Protein AF-A0A2H0UA75-F1 (afdb_monomer)

Nearest PDB structures (foldseek):
  3dfz-assembly1_B  TM=5.495E-01  e=1.825E+00  Priestia megaterium
  5fsh-assembly1_B  TM=3.528E-01  e=1.825E+00  Thermus thermophilus HB8
  8jbb-assembly1_B  TM=3.547E-01  e=3.127E+00  Thermus thermophilus HB8
  5c1t-assembly1_A  TM=3.596E-01  e=4.092E+00  Entamoeba histolytica
  8jbc-assembly1_A  TM=3.569E-01  e=4.682E+00  Thermus thermophilus HB8

pLDDT: mean 94.34, std 4.46, range [77.38, 98.69]

Radius of gyration: 18.8 Å; Cα conta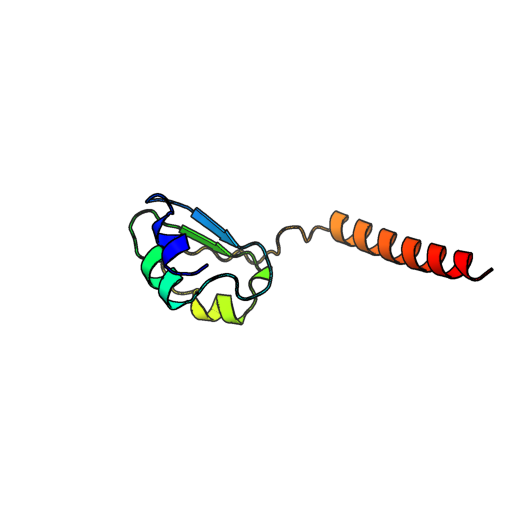cts (8 Å, |Δi|>4): 101; chains: 1; bounding box: 47×22×47 Å

Secondary structure (DSSP, 8-state):
--HHHHTTSPTT-EEEE-SSS--S-HHHHHHHHTSTT-EEEE-GGG-HHHHHHHTTSTTEE--SS-TT--HHHHHHHHHHHHHHHHHHHHTT-

Structure (mmCIF, N/CA/C/O backbone):
data_AF-A0A2H0UA75-F1
#
_entry.id   AF-A0A2H0UA75-F1
#
loop_
_atom_site.group_PDB
_atom_site.id
_atom_site.type_symbol
_atom_site.label_atom_id
_atom_site.label_alt_id
_atom_site.label_comp_id
_atom_site.label_asym_id
_atom_site.label_entity_id
_atom_site.label_seq_id
_atom_site.pdbx_PDB_ins_code
_atom_site.Cartn_x
_atom_site.Cartn_y
_atom_site.Cartn_z
_atom_site.occupancy
_atom_site.B_iso_or_equiv
_atom_site.auth_seq_id
_atom_site.auth_comp_id
_atom_site.auth_asym_id
_atom_site.auth_atom_id
_atom_site.pdbx_PDB_model_num
ATOM 1 N N . MET A 1 1 ? 5.688 -0.620 10.401 1.00 93.62 1 MET A N 1
ATOM 2 C CA . MET A 1 1 ? 4.909 0.012 11.470 1.00 93.62 1 MET A CA 1
ATOM 3 C C . MET A 1 1 ? 4.759 -1.008 12.566 1.00 93.62 1 MET A C 1
ATOM 5 O O . MET A 1 1 ? 4.131 -2.036 12.351 1.00 93.62 1 MET A O 1
ATOM 9 N N . ARG A 1 2 ? 5.425 -0.755 13.684 1.00 97.00 2 ARG A N 1
ATOM 10 C CA . ARG A 1 2 ? 5.349 -1.529 14.920 1.00 97.00 2 ARG A CA 1
ATOM 11 C C . ARG A 1 2 ? 4.236 -0.959 15.801 1.00 97.00 2 ARG A C 1
ATOM 13 O O . ARG A 1 2 ? 3.766 0.151 15.549 1.00 97.00 2 ARG A O 1
ATOM 20 N N . GLN A 1 3 ? 3.851 -1.686 16.848 1.00 97.81 3 GLN A N 1
ATOM 21 C CA . GLN A 1 3 ? 2.773 -1.299 17.772 1.00 97.81 3 GLN A CA 1
ATOM 22 C C . GLN A 1 3 ? 2.901 0.148 18.279 1.00 97.81 3 GLN A C 1
ATOM 24 O O . GLN A 1 3 ? 1.955 0.917 18.168 1.00 97.81 3 GLN A O 1
ATOM 29 N N . GLU A 1 4 ? 4.095 0.548 18.717 1.00 98.19 4 GLU A N 1
ATOM 30 C CA . GLU A 1 4 ? 4.391 1.903 19.212 1.00 98.19 4 GLU A CA 1
ATOM 31 C C . GLU A 1 4 ? 4.080 3.028 18.205 1.00 98.19 4 GLU A C 1
ATOM 33 O O . GLU A 1 4 ? 3.819 4.163 18.591 1.00 98.19 4 GLU A O 1
ATOM 38 N N . GLN A 1 5 ? 4.122 2.735 16.902 1.00 97.81 5 GLN A N 1
ATOM 39 C CA . GLN A 1 5 ? 3.817 3.700 15.847 1.00 97.81 5 GLN A CA 1
ATOM 40 C C . GLN A 1 5 ? 2.305 3.790 15.625 1.00 97.81 5 GLN A C 1
ATOM 42 O O . GLN A 1 5 ? 1.803 4.888 15.403 1.00 97.81 5 GLN A O 1
ATOM 47 N N . PHE A 1 6 ? 1.584 2.669 15.738 1.00 97.62 6 PHE A N 1
ATOM 48 C CA . PHE A 1 6 ? 0.119 2.647 15.717 1.00 97.62 6 PHE A CA 1
ATOM 49 C C . PHE A 1 6 ? -0.485 3.343 16.942 1.00 97.62 6 PHE A C 1
ATOM 51 O O . PHE A 1 6 ? -1.439 4.097 16.791 1.00 97.62 6 PHE A O 1
ATOM 58 N N . ASP A 1 7 ? 0.104 3.168 18.128 1.00 96.50 7 ASP A N 1
ATOM 59 C CA . ASP A 1 7 ? -0.382 3.777 19.379 1.00 96.50 7 ASP A CA 1
ATOM 60 C C . ASP A 1 7 ? -0.301 5.317 19.375 1.00 96.50 7 ASP A C 1
ATOM 62 O O . ASP A 1 7 ? -0.957 5.984 20.172 1.00 96.50 7 ASP A O 1
ATOM 66 N N . ARG A 1 8 ? 0.497 5.902 18.471 1.00 97.25 8 ARG A N 1
ATOM 67 C CA . ARG A 1 8 ? 0.615 7.359 18.289 1.00 97.25 8 ARG A CA 1
ATOM 68 C C . ARG A 1 8 ? -0.388 7.929 17.286 1.00 97.25 8 ARG A C 1
ATOM 70 O O . ARG A 1 8 ? -0.467 9.151 17.147 1.00 9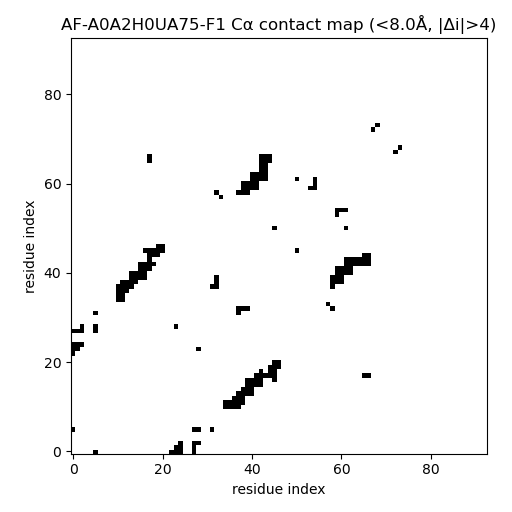7.25 8 ARG A O 1
ATOM 77 N N . LEU A 1 9 ? -1.112 7.079 16.561 1.00 97.12 9 LEU A N 1
ATOM 78 C CA . LEU A 1 9 ? -2.142 7.520 15.630 1.00 97.12 9 LEU A CA 1
ATOM 79 C C . LEU A 1 9 ? -3.381 7.978 16.400 1.00 97.12 9 LEU A C 1
ATOM 81 O O . LEU A 1 9 ? -3.735 7.432 17.442 1.00 97.12 9 LEU A O 1
ATOM 85 N N . ARG A 1 10 ? -4.057 8.999 15.873 1.00 96.75 10 ARG A N 1
ATOM 86 C CA . ARG A 1 10 ? -5.323 9.461 16.448 1.00 96.75 10 ARG A CA 1
ATOM 87 C C . ARG A 1 10 ? -6.423 8.422 16.180 1.00 96.75 10 ARG A C 1
ATOM 89 O O . ARG A 1 10 ? -6.399 7.811 15.108 1.00 96.75 10 ARG A O 1
ATOM 96 N N . PRO A 1 11 ? -7.397 8.249 17.088 1.00 95.06 11 PRO A N 1
ATOM 97 C CA . PRO A 1 11 ? -8.595 7.466 16.797 1.00 95.06 11 PRO A CA 1
ATOM 98 C C . PRO A 1 11 ? -9.302 7.985 15.541 1.00 95.06 11 PRO A C 1
ATOM 100 O O . PRO A 1 11 ? -9.303 9.193 15.289 1.00 95.06 11 PRO A O 1
ATOM 103 N N . GLY A 1 12 ? -9.893 7.087 14.755 1.00 96.81 12 GLY A N 1
ATOM 104 C CA . GLY A 1 12 ? -10.566 7.453 13.510 1.00 96.81 12 GLY A CA 1
ATOM 105 C C . GLY A 1 12 ? -9.618 7.772 12.350 1.00 96.81 12 GLY A C 1
ATOM 106 O O . GLY A 1 12 ? -10.010 8.459 11.408 1.00 96.81 12 GLY A O 1
ATOM 107 N N . SER A 1 13 ? -8.353 7.353 12.430 1.00 97.81 13 SER A N 1
ATOM 108 C CA . SER A 1 13 ? -7.368 7.649 11.387 1.00 97.81 13 SER A CA 1
ATOM 109 C C . SER A 1 13 ? -7.454 6.672 10.217 1.00 97.81 13 SER A C 1
ATOM 111 O O . SER A 1 13 ? -7.876 5.522 10.348 1.00 97.81 13 SER A O 1
ATOM 113 N N . ILE A 1 14 ? -7.031 7.154 9.049 1.00 98.00 14 ILE A N 1
ATOM 114 C CA . ILE A 1 14 ? -6.983 6.376 7.815 1.00 98.00 14 ILE A CA 1
ATOM 115 C C . ILE A 1 14 ? -5.520 6.130 7.462 1.00 98.00 14 ILE A C 1
ATOM 117 O O . ILE A 1 14 ? -4.742 7.078 7.343 1.00 98.00 14 ILE A O 1
ATOM 121 N N . ILE A 1 15 ? -5.154 4.866 7.268 1.00 96.56 15 ILE A N 1
ATOM 122 C CA . ILE A 1 15 ? -3.858 4.488 6.700 1.00 96.56 15 ILE A CA 1
ATOM 123 C C . ILE A 1 15 ? -4.036 4.232 5.209 1.00 96.56 15 ILE A C 1
ATOM 125 O O . ILE A 1 15 ? -4.930 3.496 4.801 1.00 96.56 15 ILE A O 1
ATOM 129 N N . VAL A 1 16 ? -3.154 4.810 4.396 1.00 95.25 16 VAL A N 1
ATOM 130 C CA . VAL A 1 16 ? -3.087 4.550 2.955 1.00 95.25 16 VAL A CA 1
ATOM 131 C C . VAL A 1 16 ? -1.725 3.945 2.638 1.00 95.25 16 VAL A C 1
ATOM 133 O O . VAL A 1 16 ? -0.707 4.632 2.714 1.00 95.25 16 VAL A O 1
ATOM 136 N N . GLN A 1 17 ? -1.698 2.660 2.289 1.00 92.38 17 GLN A N 1
ATOM 137 C CA . GLN A 1 17 ? -0.511 1.984 1.778 1.00 92.38 17 GLN A CA 1
ATOM 138 C C . GLN A 1 17 ? -0.585 1.947 0.248 1.00 92.38 17 GLN A C 1
ATOM 140 O O . GLN A 1 17 ? -1.344 1.172 -0.329 1.00 92.38 17 GLN A O 1
ATOM 145 N N . ALA A 1 18 ? 0.231 2.781 -0.394 1.00 91.88 18 ALA A N 1
ATOM 146 C CA . ALA A 1 18 ? 0.399 2.831 -1.848 1.00 91.88 18 ALA A CA 1
ATOM 147 C C . ALA A 1 18 ? 1.838 2.468 -2.267 1.00 91.88 18 ALA A C 1
ATOM 149 O O . ALA A 1 18 ? 2.424 3.074 -3.163 1.00 91.88 18 ALA A O 1
ATOM 150 N N . SER A 1 19 ? 2.453 1.550 -1.521 1.00 87.25 19 SER A N 1
ATOM 151 C CA . SER A 1 19 ? 3.834 1.114 -1.711 1.00 87.25 19 SER A CA 1
ATOM 152 C C . SER A 1 19 ? 3.950 -0.403 -1.619 1.00 87.25 19 SER A C 1
ATOM 154 O O . SER A 1 19 ? 3.214 -1.055 -0.869 1.00 87.25 19 SER A O 1
ATOM 156 N N . MET A 1 20 ? 4.959 -0.940 -2.303 1.00 85.69 20 MET A N 1
ATOM 157 C CA . MET A 1 20 ? 5.326 -2.352 -2.230 1.00 85.69 20 MET A CA 1
ATOM 158 C C . MET A 1 20 ? 5.988 -2.714 -0.893 1.00 85.69 20 MET A C 1
ATOM 160 O O . MET A 1 20 ? 6.608 -1.877 -0.233 1.00 85.69 20 MET A O 1
ATOM 164 N N . GLY A 1 21 ? 5.923 -4.002 -0.555 1.00 83.44 21 GLY A N 1
ATOM 165 C CA . GLY A 1 21 ? 6.630 -4.599 0.576 1.00 83.44 21 GLY A CA 1
ATOM 166 C C . GLY A 1 21 ? 5.832 -4.640 1.879 1.00 83.44 21 GLY A C 1
ATOM 167 O O . GLY A 1 21 ? 4.698 -4.170 1.978 1.00 83.44 21 GLY A O 1
ATOM 168 N N . THR A 1 22 ? 6.446 -5.238 2.900 1.00 84.94 22 THR A N 1
ATOM 169 C CA . THR A 1 22 ? 5.831 -5.425 4.218 1.00 84.94 22 THR A CA 1
ATOM 170 C C . THR A 1 22 ? 6.080 -4.201 5.087 1.00 84.94 22 THR A C 1
ATOM 172 O O . THR A 1 22 ? 7.082 -4.102 5.794 1.00 84.94 22 THR A O 1
ATOM 175 N N . VAL A 1 23 ? 5.166 -3.235 5.014 1.00 88.38 23 VAL A N 1
ATOM 176 C CA . VAL A 1 23 ? 5.318 -1.946 5.704 1.00 88.38 23 VAL A CA 1
ATOM 177 C C . VAL A 1 23 ? 4.805 -1.999 7.140 1.00 88.38 23 VAL A C 1
ATOM 179 O O . VAL A 1 23 ? 5.216 -1.177 7.953 1.00 88.38 23 VAL A O 1
ATOM 182 N N . MET A 1 24 ? 3.931 -2.943 7.495 1.00 93.25 24 MET A N 1
ATOM 183 C CA . MET A 1 24 ? 3.249 -3.011 8.794 1.00 93.25 24 MET A CA 1
ATOM 184 C C . MET A 1 24 ? 3.402 -4.388 9.438 1.00 93.25 24 MET A C 1
ATOM 186 O O . MET A 1 24 ? 3.363 -5.401 8.748 1.00 93.25 24 MET A O 1
ATOM 190 N N . ASP A 1 25 ? 3.575 -4.408 10.759 1.00 95.56 25 ASP A N 1
ATOM 191 C CA . ASP A 1 25 ? 3.474 -5.634 11.548 1.00 95.56 25 ASP A CA 1
ATOM 192 C C . ASP A 1 25 ? 2.011 -6.106 11.568 1.00 95.56 25 ASP A C 1
ATOM 194 O O . ASP A 1 25 ? 1.120 -5.321 11.901 1.00 95.56 25 ASP A O 1
ATOM 198 N N . ASP A 1 26 ? 1.762 -7.366 11.198 1.00 95.25 26 ASP A N 1
ATOM 199 C CA . ASP A 1 26 ? 0.407 -7.924 11.046 1.00 95.25 26 ASP A CA 1
ATOM 200 C C . ASP A 1 26 ? -0.384 -7.868 12.357 1.00 95.25 26 ASP A C 1
ATOM 202 O O . ASP A 1 26 ? -1.523 -7.395 12.388 1.00 95.25 26 ASP A O 1
ATOM 206 N N . ARG A 1 27 ? 0.2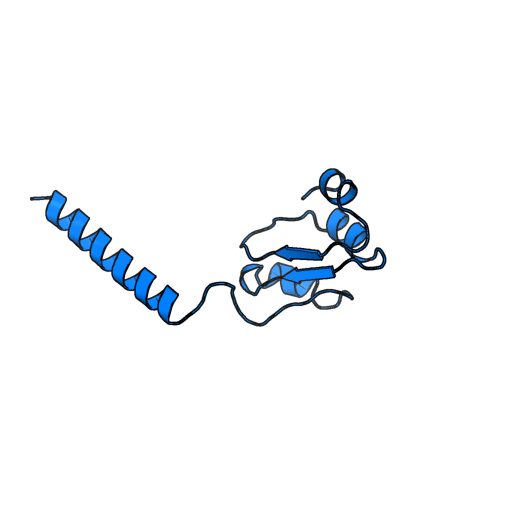42 -8.263 13.470 1.00 97.12 27 ARG A N 1
ATOM 207 C CA . ARG A 1 27 ? -0.422 -8.293 14.775 1.00 97.12 27 ARG A CA 1
ATOM 208 C C . ARG A 1 27 ? -0.793 -6.887 15.238 1.00 97.12 27 ARG A C 1
ATOM 210 O O . ARG A 1 27 ? -1.910 -6.673 15.714 1.00 97.12 27 ARG A O 1
ATOM 217 N N . ALA A 1 28 ? 0.126 -5.934 15.097 1.00 97.62 28 ALA A N 1
ATOM 218 C CA . ALA A 1 28 ? -0.121 -4.544 15.450 1.00 97.62 28 ALA A CA 1
ATOM 219 C C . ALA A 1 28 ? -1.212 -3.918 14.569 1.00 97.62 28 ALA A C 1
ATOM 221 O O . ALA A 1 28 ? -2.110 -3.252 15.088 1.00 97.62 28 ALA A O 1
ATOM 222 N N . PHE A 1 29 ? -1.182 -4.182 13.258 1.00 97.12 29 PHE A N 1
ATOM 223 C CA . PHE A 1 29 ? -2.195 -3.696 12.325 1.00 97.12 29 PHE A CA 1
ATOM 224 C C . PHE A 1 29 ? -3.586 -4.241 12.663 1.00 97.12 29 PHE A C 1
ATOM 226 O O . PHE A 1 29 ? -4.528 -3.461 12.791 1.00 97.12 29 PHE A O 1
ATOM 233 N N . ARG A 1 30 ? -3.716 -5.554 12.897 1.00 97.44 30 ARG A N 1
ATOM 234 C CA . ARG A 1 30 ? -4.992 -6.187 13.274 1.00 97.44 30 ARG A CA 1
ATOM 235 C C . ARG A 1 30 ? -5.566 -5.621 14.569 1.00 97.44 30 ARG A C 1
ATOM 237 O O . ARG A 1 30 ? -6.769 -5.415 14.663 1.00 97.44 30 ARG A O 1
ATOM 244 N N . LYS A 1 31 ? -4.716 -5.324 15.556 1.00 97.25 31 LYS A N 1
ATOM 245 C CA . LYS A 1 31 ? -5.145 -4.667 16.801 1.00 97.25 31 LYS A CA 1
ATOM 246 C C . LYS A 1 31 ? -5.618 -3.228 16.564 1.00 97.25 31 LYS A C 1
ATOM 248 O O . LYS A 1 31 ? -6.507 -2.755 17.266 1.00 97.25 31 LYS A O 1
ATOM 253 N N . TRP A 1 32 ? -5.010 -2.524 15.616 1.00 97.81 32 TRP A N 1
ATOM 254 C CA . TRP A 1 32 ? -5.343 -1.136 15.313 1.00 97.81 32 TRP A CA 1
ATOM 255 C C . TRP A 1 32 ? -6.607 -0.999 14.447 1.00 97.81 32 TRP A C 1
ATOM 257 O O . TRP A 1 32 ? -7.452 -0.159 14.750 1.00 97.81 32 TRP A O 1
ATOM 267 N N . ILE A 1 33 ? -6.782 -1.830 13.412 1.00 97.56 33 ILE A N 1
ATOM 268 C CA . ILE A 1 33 ? -7.884 -1.695 12.436 1.00 97.56 33 ILE A CA 1
ATOM 269 C C . ILE A 1 33 ? -9.268 -2.009 13.024 1.00 97.56 33 ILE A C 1
ATOM 271 O O . ILE A 1 33 ? -10.270 -1.482 12.555 1.00 97.56 33 ILE A O 1
ATOM 275 N N . VAL A 1 34 ? -9.332 -2.821 14.083 1.00 96.25 34 VAL A N 1
ATOM 276 C CA . VAL A 1 34 ? -10.593 -3.135 14.782 1.00 96.25 34 VAL A CA 1
ATOM 277 C C . VAL A 1 34 ? -11.099 -1.995 15.668 1.00 96.25 34 VAL A C 1
ATOM 279 O O . VAL A 1 34 ? -12.229 -2.056 16.149 1.00 96.25 34 VAL A O 1
ATOM 282 N N . GLN A 1 35 ? -10.284 -0.966 15.921 1.00 95.94 35 GLN A N 1
ATOM 283 C CA . GLN A 1 35 ? -10.721 0.192 16.697 1.00 95.94 35 GLN A CA 1
ATOM 284 C C . GLN A 1 35 ? -11.712 1.027 15.883 1.00 95.94 35 GLN A C 1
ATOM 286 O O . GLN A 1 35 ? -11.558 1.224 14.676 1.00 95.94 35 GLN A O 1
ATOM 291 N N . GLU A 1 36 ? -12.742 1.533 16.556 1.00 94.81 36 GLU A N 1
ATOM 292 C CA . GLU A 1 36 ? -13.815 2.260 15.895 1.00 94.81 36 GLU A CA 1
ATOM 293 C C . GLU A 1 36 ? -13.302 3.498 15.143 1.00 94.81 36 GLU A C 1
ATOM 295 O O . GLU A 1 36 ? -12.488 4.279 15.632 1.00 94.81 36 GLU A O 1
ATOM 300 N N . GLY A 1 37 ? -13.799 3.657 13.919 1.00 95.75 37 GLY A N 1
ATOM 301 C CA . GLY A 1 37 ? -13.492 4.776 13.033 1.00 95.75 37 GLY A CA 1
ATOM 302 C C . GLY A 1 37 ? -12.215 4.604 12.212 1.00 95.75 37 GLY A C 1
ATOM 303 O O . GLY A 1 37 ? -12.029 5.367 11.269 1.00 95.75 37 GLY A O 1
ATOM 304 N N . ASN A 1 38 ? -11.357 3.627 12.518 1.00 98.06 38 ASN A N 1
ATOM 305 C CA . ASN A 1 38 ? -10.138 3.407 11.742 1.00 98.06 38 ASN A CA 1
ATOM 306 C C . ASN A 1 38 ? -10.449 2.746 10.393 1.00 98.06 38 ASN A C 1
ATOM 308 O O . ASN A 1 38 ? -11.323 1.883 10.299 1.00 98.06 38 ASN A O 1
ATOM 312 N N . PHE A 1 39 ? -9.711 3.146 9.356 1.00 98.25 39 PHE A N 1
ATOM 313 C CA . PHE A 1 39 ? -9.795 2.565 8.014 1.00 98.25 39 PHE A CA 1
ATOM 314 C C . PHE A 1 39 ? -8.407 2.339 7.427 1.00 98.25 39 PHE A C 1
ATOM 316 O O . PHE A 1 39 ? -7.462 3.080 7.708 1.00 98.25 39 PHE A O 1
ATOM 323 N N . ALA A 1 40 ? -8.299 1.350 6.546 1.00 96.94 40 ALA A N 1
ATOM 324 C CA . ALA A 1 40 ? -7.095 1.129 5.761 1.00 96.94 40 ALA A CA 1
ATOM 325 C C . ALA A 1 40 ? -7.412 1.030 4.268 1.00 96.94 40 ALA A C 1
ATOM 327 O O . ALA A 1 40 ? -8.377 0.388 3.859 1.00 96.94 40 ALA A O 1
ATOM 328 N N . ILE A 1 41 ? -6.575 1.660 3.450 1.00 95.75 41 ILE A N 1
ATOM 329 C CA . ILE A 1 41 ? -6.631 1.591 1.993 1.00 95.75 41 ILE A CA 1
ATOM 330 C C . ILE A 1 41 ? -5.303 1.028 1.512 1.00 95.75 41 ILE A C 1
ATOM 332 O O . ILE A 1 41 ? -4.246 1.582 1.811 1.00 95.75 41 ILE A O 1
ATOM 336 N N . PHE A 1 42 ? -5.365 -0.054 0.750 1.00 94.06 42 PHE A N 1
ATOM 337 C CA . PHE A 1 42 ? -4.202 -0.703 0.163 1.00 94.06 42 PHE A CA 1
ATOM 338 C C . PHE A 1 42 ? -4.359 -0.682 -1.343 1.00 94.06 42 PHE A C 1
ATOM 340 O O . PHE A 1 42 ? -5.231 -1.363 -1.882 1.00 94.06 42 PHE A O 1
ATOM 347 N N . ASP A 1 43 ? -3.538 0.101 -2.034 1.00 92.31 43 ASP A N 1
ATOM 348 C CA . ASP A 1 43 ? -3.533 0.014 -3.487 1.00 92.31 43 ASP A CA 1
ATOM 349 C C . ASP A 1 43 ? -3.029 -1.364 -3.949 1.00 92.31 43 ASP A C 1
ATOM 351 O O . ASP A 1 43 ? -2.505 -2.172 -3.175 1.00 92.31 43 ASP A O 1
ATOM 355 N N . TYR A 1 44 ? -3.166 -1.650 -5.240 1.00 86.38 44 TYR A N 1
ATOM 356 C CA . TYR A 1 44 ? -2.803 -2.965 -5.760 1.00 86.38 44 TYR A CA 1
ATOM 357 C C . TYR A 1 44 ? -1.286 -3.251 -5.705 1.00 86.38 44 TYR A C 1
ATOM 359 O O . TYR A 1 44 ? -0.869 -4.391 -5.908 1.00 86.38 44 TYR A O 1
ATOM 367 N N . SER A 1 45 ? -0.443 -2.256 -5.386 1.00 86.81 45 SER A N 1
ATOM 368 C CA . SER A 1 45 ? 1.000 -2.464 -5.191 1.00 86.81 45 SER A CA 1
ATOM 369 C C . SER A 1 45 ? 1.332 -3.187 -3.882 1.00 86.81 45 SER A C 1
ATOM 371 O O . SER A 1 45 ? 2.421 -3.749 -3.758 1.00 86.81 45 SER A O 1
ATOM 373 N N . ALA A 1 46 ? 0.391 -3.234 -2.932 1.00 85.56 46 ALA A N 1
ATOM 374 C CA . ALA A 1 46 ? 0.532 -3.964 -1.674 1.00 85.56 46 ALA A CA 1
ATOM 375 C C . ALA A 1 46 ? 0.772 -5.477 -1.868 1.00 85.56 46 ALA A C 1
ATOM 377 O O . ALA A 1 46 ? 1.356 -6.130 -1.001 1.00 85.56 46 ALA A O 1
ATOM 378 N N . GLY A 1 47 ? 0.370 -6.020 -3.021 1.00 88.12 47 GLY A N 1
ATOM 379 C CA . GLY A 1 47 ? 0.634 -7.398 -3.423 1.00 88.12 47 GLY A CA 1
ATOM 380 C C . GLY A 1 47 ? -0.383 -8.418 -2.903 1.00 88.12 47 GLY A C 1
ATOM 381 O O . GLY A 1 47 ? -1.172 -8.167 -1.991 1.00 88.12 47 GLY A O 1
ATOM 382 N N . GLU A 1 48 ? -0.351 -9.605 -3.509 1.00 88.31 48 GLU A N 1
ATOM 383 C CA . GLU A 1 48 ? -1.335 -10.671 -3.283 1.00 88.31 48 GLU A CA 1
ATOM 384 C C . GLU A 1 48 ? -1.323 -11.209 -1.848 1.00 88.31 48 GLU A C 1
ATOM 386 O O . GLU A 1 48 ? -2.382 -11.427 -1.266 1.00 88.31 48 GLU A O 1
ATOM 391 N N . ALA A 1 49 ? -0.144 -11.365 -1.241 1.00 89.62 49 ALA A N 1
ATOM 392 C CA . ALA A 1 49 ? -0.030 -11.865 0.128 1.00 89.62 49 ALA A CA 1
ATOM 393 C C . ALA A 1 49 ? -0.778 -10.971 1.133 1.00 89.62 49 ALA A C 1
ATOM 395 O O . ALA A 1 49 ? -1.485 -11.472 2.007 1.00 89.62 49 ALA A O 1
ATOM 396 N N . LEU A 1 50 ? -0.665 -9.647 0.979 1.00 90.56 50 LEU A N 1
ATOM 397 C CA . LEU A 1 50 ? -1.342 -8.689 1.848 1.00 90.56 50 LEU A CA 1
ATOM 398 C C . LEU A 1 50 ? -2.850 -8.648 1.574 1.00 90.56 50 LEU A C 1
ATOM 400 O O . LEU A 1 50 ? -3.647 -8.595 2.510 1.00 90.56 50 LEU A O 1
ATOM 404 N N . TYR A 1 51 ? -3.2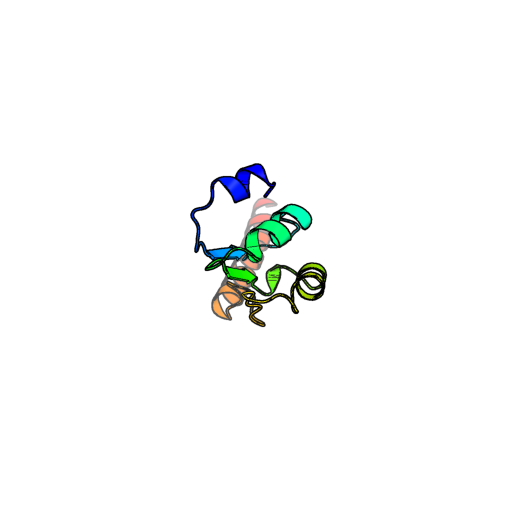39 -8.727 0.297 1.00 91.75 51 TYR A N 1
ATOM 405 C CA . TYR A 1 51 ? -4.639 -8.857 -0.099 1.00 91.75 51 TYR A CA 1
ATOM 406 C C . TYR A 1 51 ? -5.283 -10.082 0.558 1.00 91.75 51 TYR A C 1
ATOM 408 O O . TYR A 1 51 ? -6.284 -9.946 1.252 1.00 91.75 51 TYR A O 1
ATOM 416 N N . LEU A 1 52 ? -4.686 -11.268 0.424 1.00 93.19 52 LEU A N 1
ATOM 417 C CA . LEU A 1 52 ? -5.216 -12.494 1.024 1.00 93.19 52 LEU A CA 1
ATOM 418 C C . LEU A 1 52 ? -5.295 -12.415 2.554 1.00 93.19 52 LEU A C 1
ATOM 420 O O . LEU A 1 52 ? -6.243 -12.936 3.135 1.00 93.19 52 LEU A O 1
ATOM 424 N N . ALA A 1 53 ? -4.339 -11.744 3.203 1.00 92.25 53 ALA A N 1
ATOM 425 C CA . ALA A 1 53 ? -4.311 -11.606 4.657 1.00 92.25 53 ALA A CA 1
ATOM 426 C C . ALA A 1 53 ? -5.433 -10.712 5.218 1.00 92.25 53 ALA A C 1
ATOM 428 O O . ALA A 1 53 ? -5.851 -10.917 6.365 1.00 92.25 53 ALA A O 1
ATOM 429 N N . TYR A 1 54 ? -5.882 -9.713 4.449 1.00 93.94 54 TYR A N 1
ATOM 430 C CA . TYR A 1 54 ? -6.713 -8.613 4.952 1.00 93.94 54 TYR A CA 1
ATOM 431 C C . TYR A 1 54 ? -8.028 -8.387 4.194 1.00 93.94 54 TYR A C 1
ATOM 433 O O . TYR A 1 54 ? -8.859 -7.629 4.683 1.00 93.94 54 TYR A O 1
ATOM 441 N N . LYS A 1 55 ? -8.253 -9.021 3.034 1.00 92.56 55 LYS A N 1
ATOM 442 C CA . LYS A 1 55 ? -9.433 -8.784 2.174 1.00 92.56 55 LYS A CA 1
ATOM 443 C C . LYS A 1 55 ? -10.787 -8.984 2.860 1.00 92.56 55 LYS A C 1
ATOM 445 O O . LYS A 1 55 ? -11.764 -8.396 2.414 1.00 92.56 55 LYS A O 1
ATOM 450 N N . ASP A 1 56 ? -10.835 -9.816 3.899 1.00 94.75 56 ASP A N 1
ATOM 451 C CA . ASP A 1 56 ? -12.064 -10.168 4.619 1.00 94.75 56 ASP A CA 1
ATOM 452 C C . ASP A 1 56 ? -12.215 -9.397 5.944 1.00 94.75 56 ASP A C 1
ATOM 454 O O . ASP A 1 56 ? -13.140 -9.660 6.707 1.00 94.75 56 ASP A O 1
ATOM 458 N N . LEU A 1 57 ? -11.300 -8.471 6.256 1.00 95.81 57 LEU A N 1
ATOM 459 C CA . LEU A 1 57 ? -11.432 -7.601 7.422 1.00 95.81 57 LEU A CA 1
ATOM 460 C C . LEU A 1 57 ? -12.339 -6.410 7.097 1.00 95.81 57 LEU A C 1
ATOM 462 O O . LEU A 1 57 ? -12.244 -5.806 6.025 1.00 95.81 57 LEU A O 1
ATOM 466 N N . ASP A 1 58 ? -13.162 -6.021 8.067 1.00 95.75 58 ASP A N 1
ATOM 467 C CA . ASP A 1 58 ? -13.971 -4.812 7.965 1.00 95.75 58 ASP A CA 1
ATOM 468 C C . ASP A 1 58 ? -13.095 -3.558 7.849 1.00 95.75 58 ASP A C 1
ATOM 470 O O . ASP A 1 58 ? -11.979 -3.496 8.368 1.00 95.75 58 ASP A O 1
ATOM 474 N N . ARG A 1 59 ? -13.647 -2.511 7.222 1.00 96.88 59 ARG A N 1
ATOM 475 C CA . ARG A 1 59 ? -13.019 -1.176 7.113 1.00 96.88 59 ARG A CA 1
ATOM 476 C C . ARG A 1 59 ? -11.701 -1.172 6.329 1.00 96.88 59 ARG A C 1
ATOM 478 O O . ARG A 1 59 ? -10.885 -0.258 6.475 1.00 96.88 59 ARG A O 1
ATOM 485 N N . ILE A 1 60 ? -11.521 -2.159 5.454 1.00 96.62 60 ILE A N 1
ATOM 486 C CA . ILE A 1 60 ? -10.399 -2.223 4.523 1.00 96.62 60 ILE A CA 1
ATOM 487 C C . ILE A 1 60 ? -10.885 -2.064 3.083 1.00 96.62 60 ILE A C 1
ATOM 489 O O . ILE A 1 60 ? -11.870 -2.669 2.666 1.00 96.62 60 ILE A O 1
ATOM 493 N N . ILE A 1 61 ? -10.174 -1.243 2.312 1.00 95.44 61 ILE A N 1
ATOM 494 C CA . ILE A 1 61 ? -10.452 -0.991 0.899 1.00 95.44 61 ILE A CA 1
ATOM 495 C C . ILE A 1 61 ? -9.255 -1.453 0.066 1.00 95.44 61 ILE A C 1
ATOM 497 O O . ILE A 1 61 ? -8.146 -0.939 0.215 1.00 95.44 61 ILE A O 1
ATOM 501 N N . PHE A 1 62 ? -9.509 -2.386 -0.853 1.00 94.19 62 PHE A N 1
ATOM 502 C CA . PHE A 1 62 ? -8.547 -2.879 -1.842 1.00 94.19 62 PHE A CA 1
ATOM 503 C C . PHE A 1 62 ? -9.004 -2.519 -3.262 1.00 94.19 62 PHE A C 1
ATOM 505 O O . PHE A 1 62 ? -9.707 -3.307 -3.905 1.00 94.19 62 PHE A O 1
ATOM 512 N N . PRO A 1 63 ? -8.655 -1.335 -3.789 1.00 91.25 63 PRO A N 1
ATOM 513 C CA . PRO A 1 63 ? -8.863 -1.050 -5.199 1.00 91.25 63 PRO A CA 1
ATOM 514 C C . PRO A 1 63 ? -8.040 -1.993 -6.091 1.00 91.25 63 PRO A C 1
ATOM 516 O O . PRO A 1 63 ? -6.891 -2.322 -5.806 1.00 91.25 63 PRO A O 1
ATOM 519 N N . ARG A 1 64 ? -8.597 -2.362 -7.250 1.00 86.38 64 ARG A N 1
ATOM 520 C CA . ARG A 1 64 ? -7.893 -3.133 -8.296 1.00 86.38 64 ARG A CA 1
ATOM 521 C C . ARG A 1 64 ? -7.032 -2.249 -9.209 1.00 86.38 64 ARG A C 1
ATOM 523 O O . ARG A 1 64 ? -6.926 -2.504 -10.405 1.00 86.38 64 ARG A O 1
ATOM 530 N N . ILE A 1 65 ? -6.459 -1.181 -8.658 1.00 86.44 65 ILE A N 1
ATOM 531 C CA . ILE A 1 65 ? -5.582 -0.244 -9.368 1.00 86.44 65 ILE A CA 1
ATOM 532 C C . ILE A 1 65 ? -4.308 -0.009 -8.558 1.00 86.44 65 ILE A C 1
ATOM 534 O O . ILE A 1 65 ? -4.345 0.054 -7.330 1.00 86.44 65 ILE A O 1
ATOM 538 N N . VAL A 1 66 ? -3.181 0.120 -9.257 1.00 85.94 66 VAL A N 1
ATOM 539 C CA . VAL A 1 66 ? -1.910 0.572 -8.678 1.00 85.94 66 VAL A CA 1
ATOM 540 C C . VAL A 1 66 ? -1.867 2.092 -8.783 1.00 85.94 66 VAL A C 1
ATOM 542 O O . VAL A 1 66 ? -2.064 2.647 -9.870 1.00 85.94 66 VAL A O 1
ATOM 545 N N . ALA A 1 67 ? -1.612 2.776 -7.673 1.00 86.94 67 ALA A N 1
ATOM 546 C CA . ALA A 1 67 ? -1.453 4.218 -7.661 1.00 86.94 67 ALA A CA 1
ATOM 547 C C . ALA A 1 67 ? -0.304 4.621 -8.601 1.00 86.94 67 ALA A C 1
ATOM 549 O O . ALA A 1 67 ? 0.792 4.067 -8.568 1.00 86.94 67 ALA A O 1
ATOM 550 N N . GLY A 1 68 ? -0.565 5.582 -9.486 1.00 88.50 68 GLY A N 1
ATOM 551 C CA . GLY A 1 68 ? 0.428 6.074 -10.445 1.00 88.50 68 GLY A CA 1
ATOM 552 C C . GLY A 1 68 ? 0.588 5.244 -11.726 1.00 88.50 68 GLY A C 1
ATOM 553 O O . GLY A 1 68 ? 1.272 5.711 -12.639 1.00 88.50 68 GLY A O 1
ATOM 554 N N . HIS A 1 69 ? -0.069 4.085 -11.868 1.00 90.19 69 HIS A N 1
ATOM 555 C CA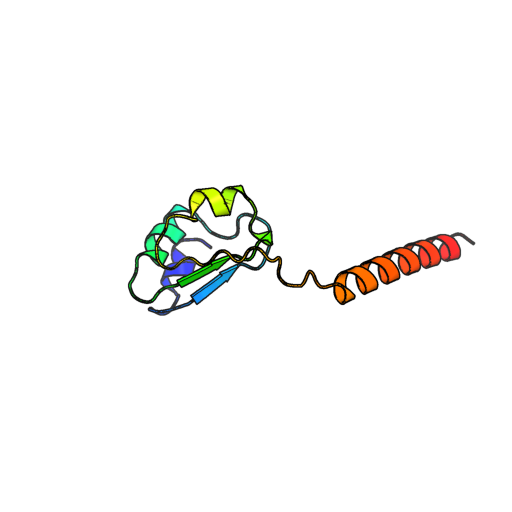 . HIS A 1 69 ? -0.119 3.333 -13.133 1.00 90.19 69 HIS A CA 1
ATOM 556 C C . HIS A 1 69 ? -1.118 3.951 -14.125 1.00 90.19 69 HIS A C 1
ATOM 558 O O . HIS A 1 69 ? -2.198 3.419 -14.374 1.00 90.19 69 HIS A O 1
ATOM 564 N N . THR A 1 70 ? -0.741 5.081 -14.722 1.00 93.75 70 THR A N 1
ATOM 565 C CA . THR A 1 70 ? -1.481 5.695 -15.835 1.00 93.75 70 THR A CA 1
ATOM 566 C C . THR A 1 70 ? -0.768 5.470 -17.171 1.00 93.75 70 THR A C 1
ATOM 568 O O . THR A 1 70 ? 0.417 5.111 -17.213 1.00 93.75 70 THR A O 1
ATOM 571 N N . VAL A 1 71 ? -1.479 5.696 -18.282 1.00 95.69 71 VAL A N 1
ATOM 572 C CA . VAL A 1 71 ? -0.905 5.639 -19.640 1.00 95.69 71 VAL A CA 1
ATOM 573 C C . VAL A 1 71 ? 0.256 6.633 -19.775 1.00 95.69 71 VAL A C 1
ATOM 575 O O . VAL A 1 71 ? 1.300 6.307 -20.342 1.00 95.69 71 VAL A O 1
ATOM 578 N N . GLU A 1 72 ? 0.119 7.818 -19.186 1.00 97.25 72 GLU A N 1
ATOM 579 C CA . GLU A 1 72 ? 1.117 8.887 -19.189 1.00 97.25 72 GLU A CA 1
ATOM 580 C C . GLU A 1 72 ? 2.361 8.501 -18.388 1.00 97.25 72 GLU A C 1
ATOM 582 O O . GLU A 1 72 ? 3.478 8.697 -18.869 1.00 97.25 72 GLU A O 1
ATOM 587 N N . THR A 1 73 ? 2.197 7.908 -17.198 1.00 95.94 73 THR A N 1
ATOM 588 C CA . THR A 1 73 ? 3.339 7.434 -16.401 1.00 95.94 73 THR A CA 1
ATOM 589 C C . THR A 1 73 ? 4.098 6.338 -17.139 1.00 95.94 73 THR A C 1
ATOM 591 O O . THR A 1 73 ? 5.329 6.375 -17.173 1.00 95.94 73 THR A O 1
ATOM 594 N N . ARG A 1 74 ? 3.389 5.404 -17.788 1.00 95.62 74 ARG A N 1
ATOM 595 C CA . ARG A 1 74 ? 4.012 4.353 -18.605 1.00 95.62 74 ARG A CA 1
ATOM 596 C C . ARG A 1 74 ? 4.805 4.941 -19.771 1.00 95.62 74 ARG A C 1
ATOM 598 O O . ARG A 1 74 ? 5.942 4.525 -19.993 1.00 95.62 74 ARG A O 1
ATOM 605 N N . ARG A 1 75 ? 4.235 5.915 -20.487 1.00 98.06 75 ARG A N 1
ATOM 606 C CA . ARG A 1 75 ? 4.919 6.607 -21.588 1.00 98.06 75 ARG A CA 1
ATOM 607 C C . ARG A 1 75 ? 6.186 7.306 -21.100 1.00 98.06 75 ARG A C 1
ATOM 609 O O . ARG A 1 75 ? 7.263 7.038 -21.623 1.00 98.06 75 ARG A O 1
ATOM 616 N N . ARG A 1 76 ? 6.071 8.123 -20.049 1.00 98.12 76 ARG A N 1
ATOM 617 C CA . ARG A 1 76 ? 7.196 8.867 -19.465 1.00 98.12 76 ARG A CA 1
ATOM 618 C C . ARG A 1 76 ? 8.312 7.939 -18.979 1.00 98.12 76 ARG A C 1
ATOM 620 O O . ARG A 1 76 ? 9.486 8.248 -19.164 1.00 98.12 76 ARG A O 1
ATOM 627 N N . LEU A 1 77 ? 7.961 6.803 -18.369 1.00 97.44 77 LEU A N 1
ATOM 628 C CA . LEU A 1 77 ? 8.938 5.799 -17.944 1.00 97.44 77 LEU A CA 1
ATOM 629 C C . LEU A 1 77 ? 9.703 5.228 -19.145 1.00 97.44 77 LEU A C 1
ATOM 631 O O . LEU A 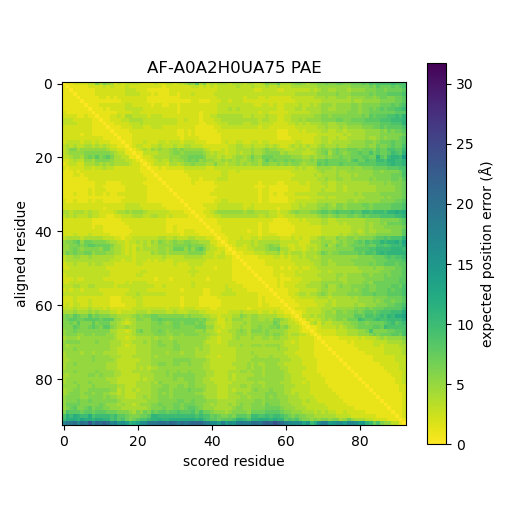1 77 ? 10.930 5.184 -19.113 1.00 97.44 77 LEU A O 1
ATOM 635 N N . GLY A 1 78 ? 8.995 4.840 -20.209 1.00 98.19 78 GLY A N 1
ATOM 636 C CA . GLY A 1 78 ? 9.615 4.334 -21.436 1.00 98.19 78 GLY A CA 1
ATOM 637 C C . GLY A 1 78 ? 10.542 5.359 -22.095 1.00 98.19 78 GLY A C 1
ATOM 638 O O . GLY A 1 78 ? 11.692 5.041 -22.395 1.00 98.19 78 GLY A O 1
ATOM 639 N N . GLU A 1 79 ? 10.081 6.604 -22.241 1.00 98.56 79 GLU A N 1
ATOM 640 C CA . GLU A 1 79 ? 10.887 7.717 -22.764 1.00 98.56 79 GLU A CA 1
ATOM 641 C C . GLU A 1 79 ? 12.170 7.912 -21.942 1.00 98.56 79 GLU A C 1
ATOM 643 O O . GLU A 1 79 ? 13.258 8.044 -22.507 1.00 98.56 79 GLU A O 1
ATOM 648 N N . ARG A 1 80 ? 12.076 7.857 -20.606 1.00 98.50 80 ARG A N 1
ATOM 649 C CA . ARG A 1 80 ? 13.240 8.017 -19.728 1.00 98.50 80 ARG A CA 1
ATOM 650 C C . ARG A 1 80 ? 14.242 6.870 -19.859 1.00 98.50 80 ARG A C 1
ATOM 652 O O . ARG A 1 80 ? 15.444 7.120 -19.837 1.00 98.50 80 ARG A O 1
ATOM 659 N N . VAL A 1 81 ? 13.771 5.631 -20.007 1.00 98.62 81 VAL A N 1
ATOM 660 C CA . VAL A 1 81 ? 14.643 4.466 -20.232 1.00 98.62 81 VAL A CA 1
ATOM 661 C C . VAL A 1 81 ? 15.426 4.622 -21.536 1.00 98.62 81 VAL A C 1
ATOM 663 O O . VAL A 1 81 ? 16.645 4.459 -21.528 1.00 98.62 81 VAL A O 1
ATOM 666 N N . VAL A 1 82 ? 14.759 5.001 -22.631 1.00 98.62 82 VAL A N 1
ATOM 667 C CA . VAL A 1 82 ? 15.419 5.231 -23.929 1.00 98.62 82 VAL A CA 1
ATOM 668 C C . VAL A 1 82 ? 16.480 6.327 -23.818 1.00 98.62 82 VAL A C 1
ATOM 670 O O . VAL A 1 82 ? 17.620 6.113 -24.227 1.00 98.62 82 VAL A O 1
ATOM 673 N N . GLN A 1 83 ? 16.141 7.462 -23.199 1.00 98.69 83 GLN A N 1
ATOM 674 C CA . GLN A 1 83 ? 17.089 8.557 -22.968 1.00 98.69 83 GLN A CA 1
ATOM 675 C C . GLN A 1 83 ? 18.310 8.111 -22.154 1.00 98.69 83 GLN A C 1
ATOM 677 O O . GLN A 1 83 ? 19.432 8.484 -22.484 1.00 98.69 83 GLN A O 1
ATOM 682 N N . ASN A 1 84 ? 18.112 7.310 -21.101 1.00 98.69 84 ASN A N 1
ATOM 683 C CA . ASN A 1 84 ? 19.211 6.810 -20.272 1.00 98.69 84 ASN A CA 1
ATOM 684 C C . ASN A 1 84 ? 20.168 5.916 -21.072 1.00 98.69 84 ASN A C 1
ATOM 686 O O . ASN A 1 84 ? 21.382 6.051 -20.940 1.00 98.69 84 ASN A O 1
ATOM 690 N N . ILE A 1 85 ? 19.632 5.030 -21.917 1.00 98.62 85 ILE A N 1
ATOM 691 C CA . ILE A 1 85 ? 20.439 4.151 -22.774 1.00 98.62 85 ILE A CA 1
ATOM 692 C C . ILE A 1 85 ? 21.226 4.979 -23.796 1.00 98.62 85 ILE A C 1
ATOM 694 O O . ILE A 1 85 ? 22.425 4.772 -23.956 1.00 98.62 85 ILE A O 1
ATOM 698 N N . GLN A 1 86 ? 20.580 5.947 -24.452 1.00 98.50 86 GLN A N 1
ATOM 699 C CA . GLN A 1 86 ? 21.243 6.841 -25.408 1.00 98.50 86 GLN A CA 1
ATOM 700 C C . GLN A 1 86 ? 22.370 7.645 -24.752 1.00 98.50 86 GLN A C 1
ATOM 702 O O . GLN A 1 86 ? 23.467 7.716 -25.301 1.00 98.50 86 GLN A O 1
ATOM 707 N N . ALA A 1 87 ? 22.120 8.207 -23.566 1.00 98.50 87 ALA A N 1
ATOM 708 C CA . ALA A 1 87 ? 23.122 8.953 -22.812 1.00 98.50 87 ALA A CA 1
ATOM 709 C C . ALA A 1 87 ? 24.325 8.076 -22.432 1.00 98.50 87 ALA A C 1
ATOM 711 O O . ALA A 1 87 ? 25.466 8.511 -22.567 1.00 98.50 87 ALA A O 1
ATOM 712 N N . TYR A 1 88 ? 24.080 6.832 -22.010 1.00 98.50 88 TYR A N 1
ATOM 713 C CA . TYR A 1 88 ? 25.149 5.885 -21.707 1.00 98.50 88 TYR A CA 1
ATOM 714 C C . TYR A 1 88 ? 25.996 5.566 -22.945 1.00 98.50 88 TYR A C 1
ATOM 716 O O . TYR A 1 88 ? 27.216 5.676 -22.886 1.00 98.50 88 TYR A O 1
ATOM 724 N N . LEU A 1 89 ? 25.368 5.248 -24.082 1.00 98.50 89 LEU A N 1
ATOM 725 C CA . LEU A 1 89 ? 26.086 4.939 -25.324 1.00 98.50 89 LEU A CA 1
ATOM 726 C C . LEU A 1 89 ? 26.916 6.126 -25.830 1.00 98.50 89 LEU A C 1
ATOM 728 O O . LEU A 1 89 ? 28.044 5.930 -26.271 1.00 98.50 89 LEU A O 1
ATOM 732 N N . ALA A 1 90 ? 26.388 7.349 -25.729 1.00 98.00 90 ALA A N 1
ATOM 733 C CA . ALA A 1 90 ? 27.118 8.561 -26.097 1.00 98.00 90 ALA A CA 1
ATOM 734 C C . ALA A 1 90 ? 28.324 8.830 -25.180 1.00 98.00 90 ALA A C 1
ATOM 736 O O . ALA A 1 90 ? 29.315 9.384 -25.632 1.00 98.00 90 ALA A O 1
ATOM 737 N N . SER A 1 91 ? 28.264 8.418 -23.908 1.00 97.44 91 SER A N 1
ATOM 738 C CA . SER A 1 91 ? 29.376 8.571 -22.957 1.00 97.44 91 SER A CA 1
ATOM 739 C C . SER A 1 91 ? 30.543 7.597 -23.172 1.00 97.44 91 SER A C 1
ATOM 741 O O . SER A 1 91 ? 31.566 7.725 -22.506 1.00 97.44 91 SER A O 1
ATOM 743 N N . LEU A 1 92 ? 30.387 6.611 -24.064 1.00 95.44 92 LEU A N 1
ATOM 744 C CA . LEU A 1 92 ? 31.429 5.639 -24.418 1.00 95.44 92 LEU A CA 1
ATOM 745 C C . LEU A 1 92 ? 32.271 6.071 -25.635 1.00 95.44 92 LEU A C 1
ATOM 747 O O . LEU A 1 92 ? 33.178 5.332 -26.019 1.00 95.44 92 LEU A O 1
ATOM 751 N N . GLN A 1 93 ? 31.941 7.208 -26.260 1.00 77.38 93 GLN A N 1
ATOM 752 C CA . GLN A 1 93 ? 32.669 7.807 -27.387 1.00 77.38 93 GLN A CA 1
ATOM 753 C C . GLN A 1 93 ? 33.659 8.860 -26.894 1.00 77.38 93 GLN A C 1
ATOM 755 O O . GLN A 1 93 ? 34.761 8.920 -27.479 1.00 77.38 93 GLN A O 1
#

Solvent-accessible surface area (backbone atoms only — not comparable to full-atom values): 5448 Å² total; per-residue (Å²): 73,53,53,78,59,58,73,70,53,63,86,50,42,74,49,74,43,76,48,69,66,90,64,59,39,66,70,42,47,59,66,50,47,75,40,76,67,24,35,40,36,35,28,48,45,38,40,67,71,53,43,73,75,42,72,87,46,79,58,54,44,72,52,98,47,46,80,78,77,42,75,64,49,54,49,53,50,52,55,50,52,53,51,52,53,53,53,54,60,62,72,75,113

Sequence (93 aa):
MRQEQFDRLRPGSIIVQASMGTVMDDRAFRKWIVQEGNFAIFDYSAGEALYLAYKDLDRIIFPRIVAGHTVETRRRLGERVVQNIQAYLASLQ

Organism: NCBI:txid1974611

Mean predicted aligned error: 3.8 Å

Foldseek 3Di:
DDLVVLVPDDQLDEAEALAADDPDDLVSVVVNCPGPNYAYEYEPNPDDVVCVSPVPPPRYHYDPHRPQPDPVSVVVVVVVVVVVVVVVVVVVD

=== Feature glossary ===
Annotated list of the representations used here:

Nearest PDB structures. The Foldseek neighbor list gives the closest experimentally determined structures in the PDB, ranked by structural alignment. TM-score near 1 means near-identical fold; near 0.3 means only rough topology match. This is how one finds what a novel AlphaFold prediction most resembles in the solved-structure universe.

Foldseek 3Di. Foldseek's 3Di representation compresses backbone geometry into a per-residue letter drawn from a learned twenty-state alphabet. It captures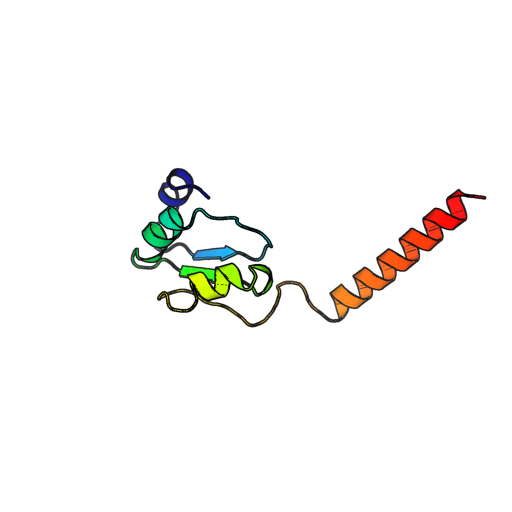 the tertiary 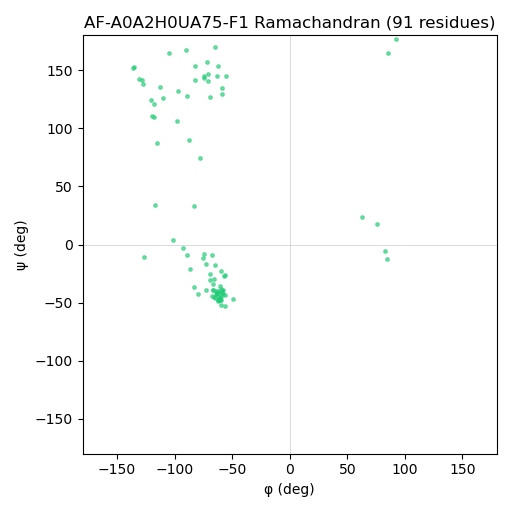interaction pattern around each residue — which residues are packed against it in space, regardless of where they are in sequence.

Radius of gyration, Cα contacts, bounding box. Radius of gyration (Rg) is the root-mean-square distance of Cα atoms from their centroid — a single number for overall size and compactness. A globular domain of N residues has Rg ≈ 2.2·N^0.38 Å; an extended or disordered chain has a much larger Rg. The Cα contact count is the number of residue pairs whose Cα atoms are within 8 Å and are more than four positions apart in sequence — a standard proxy for tertiary packing density. The bounding box is the smallest axis-aligned box enclosing all Cα atoms.

InterPro / GO / CATH / organism. The annotation block draws on four external resources. InterPro: which protein families and domains the sequence belongs to. GO: standardized terms for what the protein does, what process it participates in, and where in the cell it acts. CATH: which structural fold it has in the CATH hierarchy. Organism: the species of origin.

mmCIF coordinates. The mmCIF block holds the 3D Cartesian coordinates of each backbone atom (N, Cα, C, O) in ångströms. mmCIF is the PDB's canonical archive format — a tagged-loop text representation of the atomic model.

pLDDT. pLDDT is the predicted lDDT-Cα score: AlphaFold's confidence that the local environment of each residue (all inter-atomic distances within 15 Å) is correctly placed. It is a per-residue number between 0 and 100, with higher meaning more reliable.

Backbone torsions (φ/ψ). φ (phi) and ψ (psi) are the two rotatable backbone dihedrals per residue: φ is the C(i-1)–N–Cα–C torsion, ψ is the N–Cα–C–N(i+1) torsion, both in degrees on (−180°, 180°]. α-helical residues cluster near (−60°, −45°); β-strand residues near (−120°, +130°). A Ramachandran plot is simply a scatter of (φ, ψ) for every residue.

B-factor. For experimental (PDB) structures, the B-factor (temperature factor) quantifies the positional spread of each atom in the crystal — a combination of thermal vibration and static disorder — in units of Å². High B-factors mark flexible loops or poorly resolved regions; low B-factors mark the rigid, well-ordered core.

Secondary structure (3-state, P-SEA). SS3 is a coarse helix/strand/coil call (letters a/b/c) made by the P-SEA algorithm from inter-Cα distances and dihedrals. It is less detailed than DSSP but needs only Cα positions.

Predicted aligned error. Predicted aligned error is AlphaFold's pairwise confiden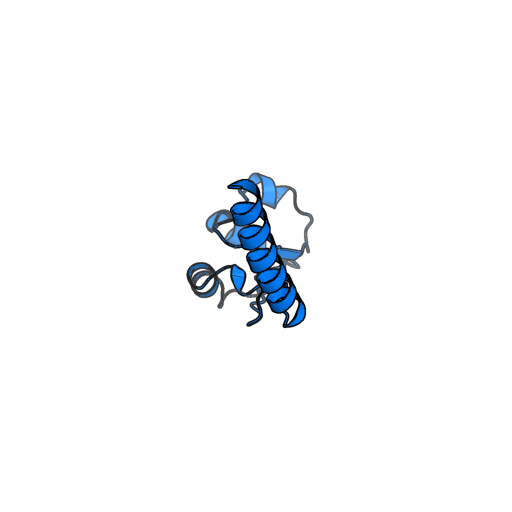ce. Unlike pLDDT (per-residue), PAE is per-residue-pair and captures whether two parts of the structure are correctly placed relative to each other. Units are ångströms of expected positional error.

Solvent-accessible surface area. Solvent-accessible surface area (SASA) is the area in Å² traced out by the centre of a 1.4 Å probe sphere (a water molecule) rolled over the protein's van der Waals surface (Shrake–Rupley / Lee–Richards construction). Buried residues have near-zero SASA; fully exposed residues can exceed 200 Å². The total SASA scales roughly with the number of surface residues.

Secondary structure (8-state, DSSP). The SS8 string is DSSP's per-residue secondary-structure call. α-helix (H) means an i→i+4 H-bond ladder; β-strand (E) means the residue participates in a β-sheet; 3₁₀ (G) and π (I) are tighter and wider helices; T/S are turns/bends; '-' is loop.

Rendered structure images. Structure images are PyMOL renders from six orthogonal camera directions. Cartoon representation draws helices as coils and strands as arrows; sticks shows the backbone as bonds; surface shows the solvent-excluded envelope. Rainbow coloring maps sequence position to hue (blue→red, N→C); chain coloring assigns a distinct color per polypeptide.

Sequence. The amino-acid sequence is the protein's primary structure: the linear order of residues from the N-terminus to the C-terminus, written in one-letter code. Everything else here — the 3D coordinates, the secondary structure, the domain annotations — is ultimately a consequence of this string.

Contact-map, Ramachandran, and PAE plots. Three diagnostic plots accompany the record. The Cα contact map visualizes the tertiary structure as a 2D adjacency matrix (8 Å cutoff, sequence-local contacts suppressed). The Ramachandran plot shows the distribution of backbone (φ, ψ) torsions, with points in the α and β basins reflecting secondary structure content. The PAE plot shows AlphaFold's inter-residue confidence as a color matrix.